Protein AF-C9YGH5-F1 (afdb_monomer_lite)

Radius of gyration: 35.63 Å; chains: 1; bounding box: 79×38×86 Å

Secondary structure (DSSP, 8-state):
-HHHHHHHHHHHHHHHHHHHHHHHHHHHHHHHHHHHHHHHHHHHHHHHHHHHTHHHHHHHHT---SS-HHHHHHHHHHHHHHHHHHIIIIIPPBS-TTSPPEE-TTS-EEE--B----

Structure (mmCIF, N/CA/C/O backbone):
data_AF-C9YGH5-F1
#
_entry.id   AF-C9YGH5-F1
#
loop_
_atom_site.group_PDB
_atom_site.id
_atom_site.type_symbol
_atom_site.label_atom_id
_atom_site.label_alt_id
_atom_site.label_comp_id
_atom_site.label_asym_id
_atom_site.label_entity_id
_atom_site.label_seq_id
_atom_site.pdbx_PDB_ins_code
_atom_site.Cartn_x
_atom_site.Cartn_y
_atom_site.Cartn_z
_atom_site.occupancy
_atom_site.B_iso_or_equiv
_atom_site.auth_seq_id
_atom_site.auth_comp_id
_atom_site.auth_asym_id
_atom_site.auth_atom_id
_atom_site.pdbx_PDB_model_num
ATOM 1 N N . MET A 1 1 ? -47.590 -7.748 48.750 1.00 55.84 1 MET A N 1
ATOM 2 C CA . MET A 1 1 ? -46.115 -7.900 48.798 1.00 55.84 1 MET A CA 1
ATOM 3 C C . MET A 1 1 ? -45.423 -7.858 47.423 1.00 55.84 1 MET A C 1
ATOM 5 O O . MET A 1 1 ? -44.207 -7.737 47.396 1.00 55.84 1 MET A O 1
ATOM 9 N N . LEU A 1 2 ? -46.147 -7.868 46.289 1.00 64.06 2 LEU A N 1
ATOM 10 C CA . LEU A 1 2 ? -45.562 -7.833 44.931 1.00 64.06 2 LEU A CA 1
ATOM 11 C C . LEU A 1 2 ? -44.749 -6.566 44.586 1.00 64.06 2 LEU A C 1
ATOM 13 O O . LEU A 1 2 ? -43.827 -6.630 43.780 1.00 64.06 2 LEU A O 1
ATOM 17 N N . SER A 1 3 ? -45.086 -5.413 45.168 1.00 70.00 3 SER A N 1
ATOM 18 C CA . SER A 1 3 ? -44.420 -4.136 44.869 1.00 70.00 3 SER A CA 1
ATOM 19 C C . SER A 1 3 ? -42.982 -4.080 45.384 1.00 70.00 3 SER A C 1
ATOM 21 O O . SER A 1 3 ? -42.111 -3.553 44.702 1.00 70.00 3 SER A O 1
ATOM 23 N N . LYS A 1 4 ? -42.720 -4.674 46.555 1.00 74.56 4 LYS A N 1
ATOM 24 C CA . LYS A 1 4 ? -41.384 -4.735 47.165 1.00 74.56 4 LYS A CA 1
ATOM 25 C C . LYS A 1 4 ? -40.425 -5.600 46.342 1.00 74.56 4 LYS A C 1
ATOM 27 O O . LYS A 1 4 ? -39.310 -5.171 46.086 1.00 74.56 4 LYS A O 1
ATOM 32 N N . ALA A 1 5 ? -40.896 -6.753 45.860 1.00 80.25 5 ALA A N 1
ATOM 33 C CA . ALA A 1 5 ? -40.103 -7.665 45.033 1.00 80.25 5 ALA A CA 1
ATOM 34 C C . ALA A 1 5 ? -39.696 -7.043 43.684 1.00 80.25 5 ALA A C 1
ATOM 36 O O . ALA A 1 5 ? -38.556 -7.192 43.259 1.00 80.25 5 ALA A O 1
ATOM 37 N N . ARG A 1 6 ? -40.597 -6.288 43.036 1.00 80.56 6 ARG A N 1
ATOM 38 C CA . ARG A 1 6 ? -40.275 -5.560 41.794 1.00 80.56 6 ARG A CA 1
ATOM 39 C C . ARG A 1 6 ? -39.260 -4.439 42.011 1.00 80.56 6 ARG A C 1
ATOM 41 O O . ARG A 1 6 ? -38.399 -4.239 41.166 1.00 80.56 6 ARG A O 1
ATOM 48 N N . LEU A 1 7 ? -39.353 -3.731 43.135 1.00 83.62 7 LEU A N 1
ATOM 49 C CA . LEU A 1 7 ? -38.394 -2.687 43.509 1.00 83.62 7 LEU A CA 1
ATOM 50 C C . LEU A 1 7 ? -37.000 -3.271 43.765 1.00 83.62 7 LEU A C 1
ATOM 52 O O . LEU A 1 7 ? -36.005 -2.720 43.311 1.00 83.62 7 LEU A O 1
ATOM 56 N N . GLU A 1 8 ? -36.935 -4.411 44.451 1.00 84.44 8 GLU A N 1
ATOM 57 C CA . GLU A 1 8 ? -35.683 -5.128 44.695 1.00 84.44 8 GLU A CA 1
ATOM 58 C C . GLU A 1 8 ? -35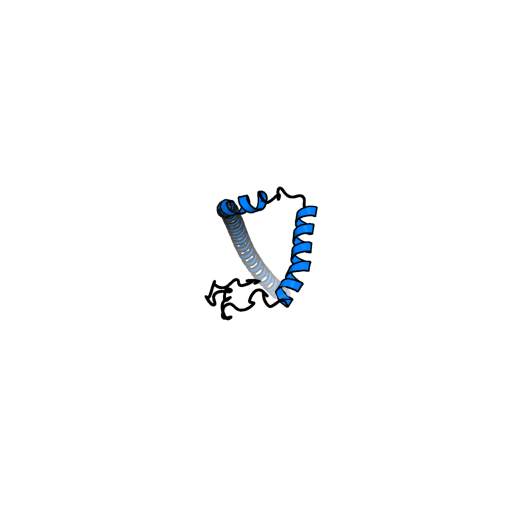.054 -5.654 43.400 1.00 84.44 8 GLU A C 1
ATOM 60 O O . GLU A 1 8 ? -33.844 -5.551 43.214 1.00 84.44 8 GLU A O 1
ATOM 65 N N . GLN A 1 9 ? -35.874 -6.176 42.485 1.00 85.00 9 GLN A N 1
ATOM 66 C CA . GLN A 1 9 ? -35.417 -6.632 41.177 1.00 85.00 9 GLN A CA 1
ATOM 67 C C . GLN A 1 9 ? -34.891 -5.471 40.321 1.00 85.00 9 GLN A C 1
ATOM 69 O O . GLN A 1 9 ? -33.787 -5.568 39.793 1.00 85.00 9 GLN A O 1
ATOM 74 N N . ALA A 1 10 ? -35.623 -4.355 40.254 1.00 84.38 10 ALA A N 1
ATOM 75 C CA . ALA A 1 10 ? -35.188 -3.159 39.535 1.00 84.38 10 ALA A CA 1
ATOM 76 C C . ALA A 1 10 ? -33.870 -2.599 40.094 1.00 84.38 10 ALA A C 1
ATOM 78 O O . ALA A 1 10 ? -33.021 -2.141 39.335 1.00 84.38 10 ALA A O 1
ATOM 79 N N . LYS A 1 11 ? -33.667 -2.682 41.415 1.00 86.62 11 LYS A N 1
ATOM 80 C CA . LYS A 1 11 ? -32.423 -2.249 42.055 1.00 86.62 11 LYS A CA 1
ATOM 81 C C . LYS A 1 11 ? -31.230 -3.122 41.649 1.00 86.62 11 LYS A C 1
ATOM 83 O O . LYS A 1 11 ? -30.193 -2.588 41.282 1.00 86.62 11 LYS A O 1
ATOM 88 N N . ARG A 1 12 ? -31.398 -4.449 41.621 1.00 87.44 12 ARG A N 1
ATOM 89 C CA . ARG A 1 12 ? -30.352 -5.377 41.148 1.00 87.44 12 ARG A CA 1
ATOM 90 C C . ARG A 1 12 ? -30.060 -5.215 39.657 1.00 87.44 12 ARG A C 1
ATOM 92 O O . ARG A 1 12 ? -28.922 -5.372 39.229 1.00 87.44 12 ARG A O 1
ATOM 99 N N . GLU A 1 13 ? -31.083 -4.940 38.852 1.00 87.25 13 GLU A N 1
ATOM 100 C CA . GLU A 1 13 ? -30.913 -4.661 37.423 1.00 87.25 13 GLU A CA 1
ATOM 101 C C . GLU A 1 13 ? -30.147 -3.352 37.195 1.00 87.25 13 GLU A C 1
ATOM 103 O O . GLU A 1 13 ? -29.258 -3.325 36.346 1.00 87.25 13 GLU A O 1
ATOM 108 N N . ALA A 1 14 ? -30.425 -2.311 37.987 1.00 89.06 14 ALA A N 1
ATOM 109 C CA . ALA A 1 14 ? -29.684 -1.051 37.954 1.00 89.06 14 ALA A CA 1
ATOM 110 C C . ALA A 1 14 ? -28.218 -1.231 38.382 1.00 89.06 14 ALA A C 1
ATOM 112 O O . ALA A 1 14 ? -27.327 -0.820 37.648 1.00 89.06 14 ALA A O 1
ATOM 113 N N . GLU A 1 15 ? -27.961 -1.929 39.492 1.00 89.69 15 GLU A N 1
ATOM 114 C CA . GLU A 1 15 ? -26.600 -2.227 39.969 1.00 89.69 15 GLU A CA 1
ATOM 115 C C . GLU A 1 15 ? -25.798 -3.020 38.916 1.00 89.69 15 GLU A C 1
ATOM 117 O O . GLU A 1 15 ? -24.663 -2.678 38.588 1.00 89.69 15 GLU A O 1
ATOM 122 N N . ASN A 1 16 ? -26.413 -4.030 38.287 1.00 90.56 16 ASN A N 1
ATOM 123 C CA . ASN A 1 16 ? -25.780 -4.784 37.200 1.00 90.56 16 ASN A CA 1
ATOM 124 C C . ASN A 1 16 ? -25.530 -3.937 35.943 1.00 90.56 16 ASN A C 1
ATOM 126 O O . ASN A 1 16 ? -24.572 -4.192 35.208 1.00 90.56 16 ASN A O 1
ATOM 130 N N . ALA A 1 17 ? -26.411 -2.980 35.644 1.00 88.69 17 ALA A N 1
ATOM 131 C CA . ALA A 1 17 ? -26.235 -2.070 34.520 1.00 88.69 17 ALA A CA 1
ATOM 132 C C . ALA A 1 17 ? -25.081 -1.095 34.782 1.00 88.69 17 ALA A C 1
ATOM 134 O O . ALA A 1 17 ? -24.253 -0.911 33.894 1.00 88.69 17 ALA A O 1
ATOM 135 N N . GLU A 1 18 ? -24.974 -0.552 35.996 1.00 89.12 18 GLU A N 1
ATOM 136 C CA . GLU A 1 18 ? -23.860 0.305 36.415 1.00 89.12 18 GLU A CA 1
ATOM 137 C C . GLU A 1 18 ? -22.523 -0.431 36.292 1.00 89.12 18 GLU A C 1
ATOM 139 O O . GLU A 1 18 ? -21.625 0.053 35.608 1.00 89.12 18 GLU A O 1
ATOM 144 N N . THR A 1 19 ? -22.425 -1.663 36.804 1.00 91.94 19 THR A N 1
ATOM 145 C CA . THR A 1 19 ? -21.189 -2.460 36.678 1.00 91.94 19 THR A CA 1
ATOM 146 C C . THR A 1 19 ? -20.811 -2.721 35.213 1.00 91.94 19 THR A C 1
ATOM 148 O O . THR A 1 19 ? -19.636 -2.712 34.847 1.00 91.94 19 THR A O 1
ATOM 151 N N . LYS A 1 20 ? -21.799 -2.946 34.333 1.00 91.44 20 LYS A N 1
ATOM 152 C CA . LYS A 1 20 ? -21.547 -3.123 32.892 1.00 91.44 20 LYS A CA 1
ATOM 153 C C . LYS A 1 20 ? -21.080 -1.836 32.222 1.00 91.44 20 LYS A C 1
ATOM 155 O O . LYS A 1 20 ? -20.220 -1.903 31.348 1.00 91.44 20 LYS A O 1
ATOM 160 N N . VAL A 1 21 ? -21.646 -0.692 32.599 1.00 92.06 21 VAL A N 1
ATOM 161 C CA . VAL A 1 21 ? -21.230 0.614 32.078 1.00 92.06 21 VAL A CA 1
ATOM 162 C C . VAL A 1 21 ? -19.794 0.911 32.499 1.00 92.06 21 VAL A C 1
ATOM 164 O O . VAL A 1 21 ? -18.993 1.269 31.641 1.00 92.06 21 VAL A O 1
ATOM 167 N N . GLU A 1 22 ? -19.441 0.674 33.761 1.00 91.62 22 GLU A N 1
ATOM 168 C CA . GLU A 1 22 ? -18.069 0.842 34.257 1.00 91.62 22 GLU A CA 1
ATOM 169 C C . GLU A 1 22 ? -17.076 -0.061 33.511 1.00 91.62 22 GLU A C 1
ATOM 171 O O . GLU A 1 22 ? -16.026 0.399 33.062 1.00 91.62 22 GLU A O 1
ATOM 176 N N . ALA A 1 23 ? -17.426 -1.333 33.290 1.00 92.31 23 ALA A N 1
ATOM 177 C CA . ALA A 1 23 ? -16.581 -2.257 32.534 1.00 92.31 23 ALA A CA 1
ATOM 178 C C . ALA A 1 23 ? -16.386 -1.820 31.069 1.00 92.31 23 ALA A C 1
ATOM 180 O O . ALA A 1 23 ? -15.285 -1.923 30.527 1.00 92.31 23 ALA A O 1
ATOM 181 N N . LEU A 1 24 ? -17.442 -1.316 30.422 1.00 91.44 24 LEU A N 1
ATOM 182 C CA . LEU A 1 24 ? -17.368 -0.798 29.052 1.00 91.44 24 LEU A CA 1
ATOM 183 C C . LEU A 1 24 ? -16.552 0.497 28.971 1.00 91.44 24 LEU A C 1
ATOM 185 O O . LEU A 1 24 ? -15.798 0.676 28.014 1.00 91.44 24 LEU A O 1
ATOM 189 N N . GLN A 1 25 ? -16.664 1.380 29.965 1.00 92.19 25 GLN A N 1
ATOM 190 C CA . GLN A 1 25 ? -15.843 2.588 30.054 1.00 92.19 25 GLN A CA 1
ATOM 191 C C . GLN A 1 25 ? -14.361 2.230 30.174 1.00 92.19 25 GLN A C 1
ATOM 193 O O . GLN A 1 25 ? -13.564 2.704 29.370 1.00 92.19 25 GLN A O 1
ATOM 198 N N . GLN A 1 26 ? -14.007 1.300 31.066 1.00 93.31 26 GLN A N 1
ATOM 199 C CA . GLN A 1 26 ? -12.626 0.827 31.207 1.00 93.31 26 GLN A CA 1
ATOM 200 C C . GLN A 1 26 ? -12.082 0.203 29.914 1.00 93.31 26 GLN A C 1
ATOM 202 O O . GLN A 1 26 ? -10.949 0.480 29.523 1.00 93.31 26 GLN A O 1
ATOM 207 N N . GLN A 1 27 ? -12.883 -0.610 29.215 1.00 90.94 27 GLN A N 1
ATOM 208 C CA . GLN A 1 27 ? -12.483 -1.161 27.913 1.00 90.94 27 GLN A CA 1
ATOM 209 C C . GLN A 1 27 ? -12.274 -0.069 26.861 1.00 90.94 27 GLN A C 1
ATOM 211 O O . GLN A 1 27 ? -11.351 -0.162 26.052 1.00 90.94 27 GLN A O 1
ATOM 216 N N . THR A 1 28 ? -13.115 0.965 26.871 1.00 91.38 28 THR A N 1
ATOM 217 C CA . THR A 1 28 ? -13.013 2.081 25.926 1.00 91.38 28 THR A CA 1
ATOM 218 C C . THR A 1 28 ? -11.750 2.896 26.192 1.00 91.38 28 THR A C 1
ATOM 220 O O . THR A 1 28 ? -10.999 3.160 25.259 1.00 91.38 28 THR A O 1
ATOM 223 N N . GLU A 1 29 ? -11.451 3.209 27.454 1.00 93.25 29 GLU A N 1
ATOM 224 C CA . GLU A 1 29 ? -10.227 3.919 27.842 1.00 93.25 29 GLU A CA 1
ATOM 225 C C . GLU A 1 29 ? -8.962 3.143 27.448 1.00 93.25 29 GLU A C 1
ATOM 227 O O . GLU A 1 29 ? -8.019 3.718 26.902 1.00 93.25 29 GLU A O 1
ATOM 232 N N . GLN A 1 30 ? -8.945 1.823 27.658 1.00 91.81 30 GLN A N 1
ATOM 233 C CA . GLN A 1 30 ? -7.831 0.970 27.231 1.00 91.81 30 GLN A CA 1
ATOM 234 C C . GLN A 1 30 ? -7.675 0.958 25.706 1.00 91.81 30 GLN A C 1
ATOM 236 O O . GLN A 1 30 ? -6.562 1.092 25.193 1.00 91.81 30 GLN A O 1
ATOM 241 N N . ALA A 1 31 ? -8.781 0.847 24.968 1.00 90.06 31 ALA A N 1
ATOM 242 C CA . ALA A 1 31 ? -8.760 0.882 23.511 1.00 90.06 31 ALA A CA 1
ATOM 243 C C . ALA A 1 31 ? -8.279 2.242 22.974 1.00 90.06 31 ALA A C 1
ATOM 245 O O . ALA A 1 31 ? -7.513 2.283 22.010 1.00 90.06 31 ALA A O 1
ATOM 246 N N . GLU A 1 32 ? -8.675 3.353 23.599 1.00 90.88 32 GLU A N 1
ATOM 247 C CA . GLU A 1 32 ? -8.195 4.691 23.241 1.00 90.88 32 GLU A CA 1
ATOM 248 C C . GLU A 1 32 ? -6.689 4.839 23.476 1.00 90.88 32 GLU A C 1
ATOM 250 O O . GLU A 1 32 ? -5.978 5.333 22.595 1.00 90.88 32 GLU A O 1
ATOM 255 N N . GLN A 1 33 ? -6.180 4.345 24.608 1.00 91.75 33 GLN A N 1
ATOM 256 C CA . GLN A 1 33 ? -4.742 4.327 24.893 1.00 91.75 33 GLN A CA 1
ATOM 257 C C . GLN A 1 33 ? -3.971 3.493 23.860 1.00 91.75 33 GLN A C 1
ATOM 259 O O . GLN A 1 33 ? -2.948 3.943 23.337 1.00 91.75 33 GLN A O 1
ATOM 264 N N . GLU A 1 34 ? -4.478 2.312 23.493 1.00 90.69 34 GLU A N 1
ATOM 265 C CA . GLU A 1 34 ? -3.870 1.489 22.445 1.00 90.69 34 GLU A CA 1
ATOM 266 C C . GLU A 1 34 ? -3.872 2.176 21.077 1.00 90.69 34 GLU A C 1
ATOM 268 O O . GLU A 1 34 ? -2.886 2.095 20.338 1.00 90.69 34 GLU A O 1
ATOM 273 N N . VAL A 1 35 ? -4.974 2.832 20.703 1.00 92.12 35 VAL A N 1
ATOM 274 C CA . VAL A 1 35 ? -5.073 3.564 19.434 1.00 92.12 35 VAL A CA 1
ATOM 275 C C . VAL A 1 35 ? -4.068 4.708 19.408 1.00 92.12 35 VAL A C 1
ATOM 277 O O . VAL A 1 35 ? -3.411 4.910 18.383 1.00 92.12 35 VAL A O 1
ATOM 280 N N . GLN A 1 36 ? -3.905 5.423 20.519 1.00 88.94 36 GLN A N 1
ATOM 281 C CA . GLN A 1 36 ? -2.935 6.503 20.622 1.00 88.94 36 GLN A CA 1
ATOM 282 C C . GLN A 1 36 ? -1.497 5.982 20.477 1.00 88.94 36 GLN A C 1
ATOM 284 O O . GLN A 1 36 ? -0.750 6.492 19.640 1.00 88.94 36 GLN A O 1
ATOM 289 N N . ALA A 1 37 ? -1.146 4.894 21.168 1.00 91.62 37 ALA A N 1
ATOM 290 C CA . ALA A 1 37 ? 0.163 4.252 21.034 1.00 91.62 37 ALA A CA 1
ATOM 291 C C . ALA A 1 37 ? 0.423 3.744 19.602 1.00 91.62 37 ALA A C 1
ATOM 293 O O . ALA A 1 37 ? 1.507 3.927 19.044 1.00 91.62 37 ALA A O 1
ATOM 294 N N . LYS A 1 38 ? -0.583 3.142 18.951 1.00 87.94 38 LYS A N 1
ATOM 295 C CA . LYS A 1 38 ? -0.483 2.697 17.548 1.00 87.94 38 LYS A CA 1
ATOM 296 C C . LYS A 1 38 ? -0.281 3.875 16.595 1.00 87.94 38 LYS A C 1
ATOM 298 O O . LYS A 1 38 ? 0.520 3.767 15.669 1.00 87.94 38 LYS A O 1
ATOM 303 N N . ARG A 1 39 ? -0.964 5.003 16.814 1.00 87.69 39 ARG A N 1
ATOM 304 C CA . ARG A 1 39 ? -0.789 6.223 16.007 1.00 87.69 39 ARG A CA 1
ATOM 305 C C . ARG A 1 39 ? 0.618 6.798 16.135 1.00 87.69 39 ARG A C 1
ATOM 307 O O . ARG A 1 39 ? 1.195 7.189 15.122 1.00 87.69 39 ARG A O 1
ATOM 314 N N . GLU A 1 40 ? 1.171 6.825 17.342 1.00 87.88 40 GLU A N 1
ATOM 315 C CA . GLU A 1 40 ? 2.543 7.280 17.584 1.00 87.88 40 GLU A CA 1
ATOM 316 C C . GLU A 1 40 ? 3.566 6.367 16.900 1.00 87.88 40 GLU A C 1
ATOM 318 O O . GLU A 1 40 ? 4.403 6.863 16.147 1.00 87.88 40 GLU A O 1
ATOM 323 N N . ASN A 1 41 ? 3.411 5.045 17.027 1.00 85.62 41 ASN A N 1
ATOM 324 C CA . ASN A 1 41 ? 4.251 4.068 16.329 1.00 85.62 41 ASN A CA 1
ATOM 325 C C . ASN A 1 41 ? 4.184 4.218 14.801 1.00 85.62 41 ASN A C 1
ATOM 327 O O . ASN A 1 41 ? 5.213 4.215 14.131 1.00 85.62 41 ASN A O 1
ATOM 331 N N . VAL A 1 42 ? 2.988 4.386 14.225 1.00 85.81 42 VAL A N 1
ATOM 332 C CA . VAL A 1 42 ? 2.834 4.609 12.775 1.00 85.81 42 VAL A CA 1
ATOM 333 C C . VAL A 1 42 ? 3.520 5.903 12.347 1.00 85.81 42 VAL A C 1
ATOM 335 O O . VAL A 1 42 ? 4.156 5.938 11.292 1.00 85.81 42 VAL A O 1
ATOM 338 N N . ARG A 1 43 ? 3.427 6.964 13.155 1.00 83.00 43 ARG A N 1
ATOM 339 C CA . ARG A 1 43 ? 4.097 8.236 12.877 1.00 83.00 43 ARG A CA 1
ATOM 340 C C . ARG A 1 43 ? 5.617 8.086 12.919 1.00 83.00 43 ARG A C 1
ATOM 342 O O . ARG A 1 43 ? 6.271 8.573 12.004 1.00 83.00 43 ARG A O 1
ATOM 349 N N . GLU A 1 44 ? 6.160 7.395 13.920 1.00 83.38 44 GLU A N 1
ATOM 350 C CA . GLU A 1 44 ? 7.598 7.125 14.049 1.00 83.38 44 GLU A CA 1
ATOM 351 C C . GLU A 1 44 ? 8.129 6.239 12.913 1.00 83.38 44 GLU A C 1
ATOM 353 O O . GLU A 1 44 ? 9.180 6.519 12.337 1.00 83.38 44 GLU A O 1
ATOM 358 N N . LEU A 1 45 ? 7.388 5.195 12.537 1.00 78.44 45 LEU A N 1
ATOM 359 C CA . LEU A 1 45 ? 7.745 4.346 11.401 1.00 78.44 45 LEU A CA 1
ATOM 360 C C . LEU A 1 45 ? 7.711 5.138 10.094 1.00 78.44 45 LEU A C 1
ATOM 362 O O . LEU A 1 45 ? 8.650 5.058 9.313 1.00 78.44 45 LEU A O 1
ATOM 366 N N . SER A 1 46 ? 6.686 5.967 9.885 1.00 72.69 46 SER A N 1
ATOM 367 C CA . SER A 1 46 ? 6.572 6.794 8.679 1.00 72.69 46 SER A CA 1
ATOM 368 C C . SER A 1 46 ? 7.710 7.813 8.566 1.00 72.69 46 SER A C 1
ATOM 370 O O . SER A 1 46 ? 8.217 8.042 7.468 1.00 72.69 46 SER A O 1
ATOM 372 N N . THR A 1 47 ? 8.146 8.419 9.678 1.00 72.06 47 THR A N 1
ATOM 373 C CA . THR A 1 47 ? 9.297 9.335 9.668 1.00 72.06 47 THR A CA 1
ATOM 374 C C . THR A 1 47 ? 10.617 8.598 9.464 1.00 72.06 47 THR A C 1
ATOM 376 O O . THR A 1 47 ? 11.459 9.102 8.725 1.00 72.06 47 THR A O 1
ATOM 379 N N . ARG A 1 48 ? 10.803 7.405 10.049 1.00 67.44 48 ARG A N 1
ATOM 380 C CA . ARG A 1 48 ? 11.983 6.564 9.784 1.00 67.44 48 ARG A CA 1
ATOM 381 C C . ARG A 1 48 ? 12.053 6.123 8.326 1.00 67.44 48 ARG A C 1
ATOM 383 O O . ARG A 1 48 ? 13.081 6.340 7.695 1.00 67.44 48 ARG A O 1
ATOM 390 N N . THR A 1 49 ? 10.958 5.615 7.759 1.00 59.03 49 THR A N 1
ATOM 391 C CA . THR A 1 49 ? 10.893 5.243 6.338 1.00 59.03 49 THR A CA 1
ATOM 392 C C . THR A 1 49 ? 11.188 6.444 5.441 1.00 59.03 49 THR A C 1
ATOM 394 O O . THR A 1 49 ? 11.989 6.330 4.521 1.00 59.03 49 THR A O 1
ATOM 397 N N . ALA A 1 50 ? 10.639 7.628 5.737 1.00 58.75 50 ALA A N 1
ATOM 398 C CA . ALA A 1 50 ? 10.925 8.835 4.957 1.00 58.75 50 ALA A CA 1
ATOM 399 C C . ALA A 1 50 ? 12.404 9.271 5.000 1.00 58.75 50 ALA A C 1
ATOM 401 O O . ALA A 1 50 ? 12.865 9.911 4.057 1.00 58.75 50 ALA A O 1
ATOM 402 N N . LEU A 1 51 ? 13.142 8.947 6.068 1.00 58.53 51 LEU A N 1
ATOM 403 C CA . LEU A 1 51 ? 14.570 9.254 6.206 1.00 58.53 51 LEU A CA 1
ATOM 404 C C . LEU A 1 51 ? 15.461 8.184 5.549 1.00 58.53 51 LEU A C 1
ATOM 406 O O . LEU A 1 51 ? 16.441 8.537 4.891 1.00 58.53 51 LEU A O 1
ATOM 410 N N . GLU A 1 52 ? 15.108 6.903 5.667 1.00 56.41 52 GLU A N 1
ATOM 411 C CA . GLU A 1 52 ? 15.866 5.778 5.094 1.00 56.41 52 GLU A CA 1
ATOM 412 C C . GLU A 1 52 ? 15.726 5.676 3.561 1.00 56.41 52 GLU A C 1
ATOM 414 O O . GLU A 1 52 ? 16.682 5.305 2.877 1.00 56.41 52 GLU A O 1
ATOM 419 N N . ASP A 1 53 ? 14.594 6.106 2.991 1.00 52.69 53 ASP A N 1
ATOM 420 C CA . ASP A 1 53 ? 14.334 6.049 1.539 1.00 52.69 53 ASP A CA 1
ATOM 421 C C . ASP A 1 53 ? 14.917 7.243 0.744 1.00 52.69 53 ASP A C 1
ATOM 423 O O . ASP A 1 53 ? 14.794 7.344 -0.483 1.00 52.69 53 ASP A O 1
ATOM 427 N N . THR A 1 54 ? 15.605 8.173 1.419 1.00 56.28 54 THR A N 1
ATOM 428 C CA . THR A 1 54 ? 16.229 9.346 0.771 1.00 56.28 54 THR A CA 1
ATOM 429 C C . THR A 1 54 ? 17.349 8.976 -0.206 1.00 56.28 54 THR A C 1
ATOM 431 O O . THR A 1 54 ? 17.618 9.727 -1.147 1.00 56.28 54 THR A O 1
ATOM 434 N N . THR A 1 55 ? 17.951 7.796 -0.045 1.00 55.97 55 THR A N 1
ATOM 435 C CA . THR A 1 55 ? 19.055 7.315 -0.890 1.00 55.97 55 THR A CA 1
ATOM 436 C C . THR A 1 55 ? 18.591 6.952 -2.311 1.00 55.97 55 THR A C 1
ATOM 438 O O . THR A 1 55 ? 19.343 7.142 -3.267 1.00 55.97 55 THR A O 1
ATOM 441 N N . TYR A 1 56 ? 17.338 6.506 -2.483 1.00 49.31 56 TYR A N 1
ATOM 442 C CA . TYR A 1 56 ? 16.783 6.080 -3.780 1.00 49.31 56 TYR A CA 1
ATOM 443 C C . TYR A 1 56 ? 15.747 7.062 -4.359 1.00 49.31 56 TYR A C 1
ATOM 445 O O . TYR A 1 56 ? 15.583 7.146 -5.579 1.00 49.31 56 TYR A O 1
ATOM 453 N N . MET A 1 57 ? 15.114 7.899 -3.527 1.00 51.00 57 MET A N 1
ATOM 454 C CA . MET A 1 57 ? 14.196 8.960 -3.979 1.00 51.00 57 MET A CA 1
ATOM 455 C C . MET A 1 57 ? 14.882 10.036 -4.845 1.00 51.00 57 MET A C 1
ATOM 457 O O . MET A 1 57 ? 14.264 10.585 -5.764 1.00 51.00 57 MET A O 1
ATOM 461 N N . GLY A 1 58 ? 16.168 10.322 -4.605 1.00 53.00 58 GLY A N 1
ATOM 462 C CA . GLY A 1 58 ? 16.944 11.270 -5.416 1.00 53.00 58 GLY A CA 1
ATOM 463 C C . GLY A 1 58 ? 17.075 10.849 -6.887 1.00 53.00 58 GLY A C 1
ATOM 464 O O . GLY A 1 58 ? 17.068 11.701 -7.775 1.00 53.00 58 GLY A O 1
ATOM 465 N N . GLN A 1 59 ? 17.107 9.540 -7.158 1.00 51.09 59 GLN A N 1
ATOM 466 C CA . GLN A 1 59 ? 17.218 8.992 -8.515 1.00 51.09 59 GLN A CA 1
ATOM 467 C C . GLN A 1 59 ? 15.883 9.053 -9.274 1.00 51.09 59 GLN A C 1
ATOM 469 O O . GLN A 1 59 ? 15.872 9.312 -10.476 1.00 51.09 59 GLN A O 1
ATOM 474 N N . LEU A 1 60 ? 14.752 8.916 -8.573 1.00 50.75 60 LEU A N 1
ATOM 475 C CA . LEU A 1 60 ? 13.412 9.038 -9.164 1.00 50.75 60 LEU A CA 1
ATOM 476 C C . LEU A 1 60 ? 13.060 10.483 -9.539 1.00 50.75 60 LEU A C 1
ATOM 478 O O . LEU A 1 60 ? 12.444 10.719 -10.577 1.00 50.75 60 LEU A O 1
ATOM 482 N N . ARG A 1 61 ? 13.480 11.474 -8.740 1.00 48.31 61 ARG A N 1
ATOM 483 C CA . ARG A 1 61 ? 13.197 12.893 -9.030 1.00 48.31 61 ARG A CA 1
ATOM 484 C C . ARG A 1 61 ? 14.122 13.486 -10.102 1.00 48.31 61 ARG A C 1
ATOM 486 O O . ARG A 1 61 ? 13.738 14.449 -10.764 1.00 48.31 61 ARG A O 1
ATOM 493 N N . ALA A 1 62 ? 15.305 12.901 -10.300 1.00 49.34 62 ALA A N 1
ATOM 494 C CA . ALA A 1 62 ? 16.269 13.312 -11.321 1.00 49.34 62 ALA A CA 1
ATOM 495 C C . ALA A 1 62 ? 15.970 12.756 -12.728 1.00 49.34 62 ALA A C 1
ATOM 497 O O . ALA A 1 62 ? 16.612 13.163 -13.692 1.00 49.34 62 ALA A O 1
ATOM 498 N N . ALA A 1 63 ? 14.966 11.889 -12.891 1.00 50.56 63 ALA A N 1
ATOM 499 C CA . ALA A 1 63 ? 14.563 11.362 -14.194 1.00 50.56 63 ALA A CA 1
ATOM 500 C C . ALA A 1 63 ? 13.626 12.313 -14.970 1.00 50.56 63 ALA A C 1
ATOM 502 O O . ALA A 1 63 ? 12.682 11.875 -15.625 1.00 50.56 63 ALA A O 1
ATOM 503 N N . ARG A 1 64 ? 13.879 13.630 -14.967 1.00 54.31 64 ARG A N 1
ATOM 504 C CA . ARG A 1 64 ? 13.473 14.436 -16.129 1.00 54.31 64 ARG A CA 1
ATOM 505 C C . ARG A 1 64 ? 14.495 14.133 -17.210 1.00 54.31 64 ARG A C 1
ATOM 507 O O . ARG A 1 64 ? 15.533 14.782 -17.279 1.00 54.31 64 ARG A O 1
ATOM 514 N N . SER A 1 65 ? 14.219 13.083 -17.981 1.00 52.19 65 SER A N 1
ATOM 515 C CA . SER A 1 65 ? 14.957 12.759 -19.199 1.00 52.19 65 SER A CA 1
ATOM 516 C C . SER A 1 65 ? 15.277 14.060 -19.942 1.00 52.19 65 SER A C 1
ATOM 518 O O . SER A 1 65 ? 14.373 14.847 -20.224 1.00 52.19 65 SER A O 1
ATOM 520 N N . ALA A 1 66 ? 16.556 14.309 -20.239 1.00 59.09 66 ALA A N 1
ATOM 521 C CA . ALA A 1 66 ? 16.976 15.450 -21.063 1.00 59.09 66 ALA A CA 1
ATOM 522 C C . ALA A 1 66 ? 16.366 15.391 -22.477 1.00 59.09 66 ALA A C 1
ATOM 524 O O . ALA A 1 66 ? 16.429 16.347 -23.247 1.00 59.09 66 ALA A O 1
ATOM 525 N N . VAL A 1 67 ? 15.780 14.243 -22.817 1.00 59.81 67 VAL A N 1
ATOM 526 C CA . VAL A 1 67 ? 15.126 13.964 -24.075 1.00 59.81 67 VAL A CA 1
ATOM 527 C C . VAL A 1 67 ? 13.631 14.245 -23.928 1.00 59.81 67 VAL A C 1
ATOM 529 O O . VAL A 1 67 ? 12.968 13.687 -23.054 1.00 59.81 67 VAL A O 1
ATOM 532 N N . ALA A 1 68 ? 13.092 15.100 -24.800 1.00 67.88 68 ALA A N 1
ATOM 533 C CA . ALA A 1 68 ? 11.664 15.391 -24.836 1.00 67.88 68 ALA A CA 1
ATOM 534 C C . ALA A 1 68 ? 10.833 14.088 -24.923 1.00 67.88 68 ALA A C 1
ATOM 536 O O . ALA A 1 68 ? 11.235 13.173 -25.652 1.00 67.88 68 ALA A O 1
ATOM 537 N N . PRO A 1 69 ? 9.663 14.000 -24.255 1.00 67.69 69 PRO A N 1
ATOM 538 C CA . PRO A 1 69 ? 8.835 12.787 -24.227 1.00 67.69 69 PRO A CA 1
ATOM 539 C C . PRO A 1 69 ? 8.554 12.191 -25.613 1.00 67.69 69 PRO A C 1
ATOM 541 O O . PRO A 1 69 ? 8.614 10.980 -25.794 1.00 67.69 69 PRO A O 1
ATOM 544 N N . ALA A 1 70 ? 8.363 13.045 -26.624 1.00 68.12 70 ALA A N 1
ATOM 545 C CA . ALA A 1 70 ? 8.137 12.628 -28.008 1.00 68.12 70 ALA A CA 1
ATOM 546 C C . ALA A 1 70 ? 9.297 11.805 -28.600 1.00 68.12 70 ALA A C 1
ATOM 548 O O . ALA A 1 70 ? 9.076 10.853 -29.347 1.00 68.12 70 ALA A O 1
ATOM 549 N N . THR A 1 71 ? 10.539 12.143 -28.263 1.00 71.12 71 THR A N 1
ATOM 550 C CA . THR A 1 71 ? 11.717 11.414 -28.741 1.00 71.12 71 THR A CA 1
ATOM 551 C C . THR A 1 71 ? 11.869 10.085 -28.007 1.00 71.12 71 THR A C 1
ATOM 553 O O . THR A 1 71 ? 12.263 9.092 -28.613 1.00 71.12 71 THR A O 1
ATOM 556 N N . GLN A 1 72 ? 11.527 10.038 -26.717 1.00 66.81 72 GLN A N 1
ATOM 557 C CA . GLN A 1 72 ? 11.518 8.786 -25.965 1.00 66.81 72 GLN A CA 1
ATOM 558 C C . GLN A 1 72 ? 10.457 7.825 -26.518 1.00 66.81 72 GLN A C 1
ATOM 560 O O . GLN A 1 72 ? 10.769 6.667 -26.794 1.00 66.81 72 GLN A O 1
ATOM 565 N N . ASP A 1 73 ? 9.256 8.328 -26.806 1.00 73.12 73 ASP A N 1
ATOM 566 C CA . ASP A 1 73 ? 8.193 7.564 -27.464 1.00 73.12 73 ASP A C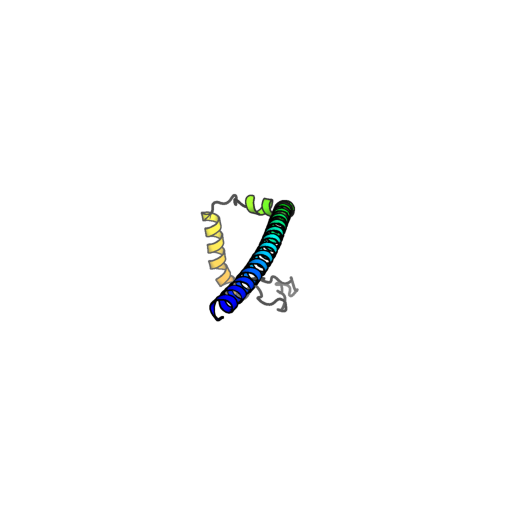A 1
ATOM 567 C C . ASP A 1 73 ? 8.601 7.079 -28.858 1.00 73.12 73 ASP A C 1
ATOM 569 O O . ASP A 1 73 ? 8.322 5.936 -29.230 1.00 73.12 73 ASP A O 1
ATOM 573 N N . PHE A 1 74 ? 9.288 7.920 -29.634 1.00 76.06 74 PHE A N 1
ATOM 574 C CA . PHE A 1 74 ? 9.816 7.535 -30.940 1.00 76.06 74 PHE A CA 1
ATOM 575 C C . PHE A 1 74 ? 10.814 6.373 -30.833 1.00 76.06 74 PHE A C 1
ATOM 577 O O . PHE A 1 74 ? 10.677 5.381 -31.551 1.00 76.06 74 PHE A O 1
ATOM 584 N N . LEU A 1 75 ? 11.778 6.452 -29.910 1.00 76.88 75 LEU A N 1
ATOM 585 C CA . LEU A 1 75 ? 12.771 5.394 -29.697 1.00 76.88 75 LEU A CA 1
ATOM 586 C C . LEU A 1 75 ? 12.122 4.084 -29.233 1.00 76.88 75 LEU A C 1
ATOM 588 O O . LEU A 1 75 ? 12.467 3.020 -29.747 1.00 76.88 75 LEU A O 1
ATOM 592 N N . VAL A 1 76 ? 11.142 4.155 -28.326 1.00 76.81 76 VAL A N 1
ATOM 593 C CA . VAL A 1 76 ? 10.381 2.981 -27.865 1.00 76.81 76 VAL A CA 1
ATOM 594 C C . VAL A 1 76 ? 9.615 2.339 -29.022 1.00 76.81 76 VAL A C 1
ATOM 596 O O . VAL A 1 76 ? 9.675 1.122 -29.197 1.00 76.81 76 VAL A O 1
ATOM 599 N N . ARG A 1 77 ? 8.940 3.134 -29.862 1.00 71.50 77 ARG A N 1
ATOM 600 C CA . ARG A 1 77 ? 8.204 2.631 -31.036 1.00 71.50 77 ARG A CA 1
ATOM 601 C C . ARG A 1 77 ? 9.133 2.015 -32.080 1.00 71.50 77 ARG A C 1
ATOM 603 O O . ARG A 1 77 ? 8.817 0.957 -32.621 1.00 71.50 77 ARG A O 1
ATOM 610 N N . MET A 1 78 ? 10.282 2.638 -32.341 1.00 75.69 78 MET A N 1
ATOM 611 C CA . MET A 1 78 ? 11.289 2.109 -33.263 1.00 75.69 78 MET A CA 1
ATOM 612 C C . MET A 1 78 ? 11.855 0.778 -32.758 1.00 75.69 78 MET A C 1
ATOM 614 O O . MET A 1 78 ? 11.953 -0.182 -33.526 1.00 75.69 78 MET A O 1
ATOM 618 N N . TYR A 1 79 ? 12.164 0.686 -31.462 1.00 72.06 79 TYR A N 1
ATOM 619 C CA . TYR A 1 79 ? 12.597 -0.563 -30.844 1.00 72.06 79 TYR A CA 1
ATOM 620 C C . TYR A 1 79 ? 11.507 -1.635 -30.915 1.00 72.06 79 TYR A C 1
ATOM 622 O O . TYR A 1 79 ? 11.789 -2.745 -31.340 1.00 72.06 79 TYR A O 1
ATOM 630 N N . ALA A 1 80 ? 10.252 -1.323 -30.585 1.00 68.62 80 ALA A N 1
ATOM 631 C CA . ALA A 1 80 ? 9.147 -2.283 -30.666 1.00 68.62 80 ALA A CA 1
ATOM 632 C C . ALA A 1 80 ? 8.917 -2.811 -32.098 1.00 68.62 80 ALA A C 1
ATOM 634 O O . ALA A 1 80 ? 8.686 -4.002 -32.299 1.00 68.62 80 ALA A O 1
ATOM 635 N N . ALA A 1 81 ? 9.027 -1.944 -33.108 1.00 67.62 81 ALA A N 1
ATOM 636 C CA . ALA A 1 81 ? 8.875 -2.333 -34.510 1.00 67.62 81 ALA A CA 1
ATOM 637 C C . ALA A 1 81 ? 10.035 -3.211 -35.019 1.00 67.62 81 ALA A C 1
ATOM 639 O O . ALA A 1 81 ? 9.842 -4.082 -35.871 1.00 67.62 81 ALA A O 1
ATOM 640 N N . THR A 1 82 ? 11.248 -2.986 -34.509 1.00 67.00 82 THR A N 1
ATOM 641 C CA . THR A 1 82 ? 12.458 -3.720 -34.914 1.00 67.00 82 THR A CA 1
ATOM 642 C C . THR A 1 82 ? 12.691 -4.983 -34.092 1.00 67.00 82 THR A C 1
ATOM 644 O O . THR A 1 82 ? 13.169 -5.976 -34.638 1.00 67.00 82 THR A O 1
ATOM 647 N N . SER A 1 83 ? 12.292 -5.003 -32.820 1.00 63.22 83 SER A N 1
ATOM 648 C CA . SER A 1 83 ? 12.441 -6.148 -31.920 1.00 63.22 83 SER A CA 1
ATOM 649 C C . SER A 1 83 ? 11.618 -7.344 -32.384 1.00 63.22 83 SER A C 1
ATOM 651 O O . SER A 1 83 ? 12.108 -8.467 -32.324 1.00 63.22 83 SER A O 1
ATOM 653 N N . ALA A 1 84 ? 10.429 -7.119 -32.954 1.00 62.09 84 ALA A N 1
ATOM 654 C CA . ALA A 1 84 ? 9.640 -8.177 -33.581 1.00 62.09 84 ALA A CA 1
ATOM 655 C C . ALA A 1 84 ? 10.395 -8.838 -34.751 1.00 62.09 84 ALA A C 1
ATOM 657 O O . ALA A 1 84 ? 10.414 -10.062 -34.868 1.00 62.09 84 ALA A O 1
ATOM 658 N N . LYS A 1 85 ? 11.085 -8.043 -35.583 1.00 59.84 85 LYS A N 1
ATOM 659 C CA . LYS A 1 85 ? 11.912 -8.557 -36.689 1.00 59.84 85 LYS A CA 1
ATOM 660 C C . LYS A 1 85 ? 13.196 -9.235 -36.199 1.00 59.84 85 LYS A C 1
ATOM 662 O O . LYS A 1 85 ? 13.584 -10.252 -36.760 1.00 59.84 85 LYS A O 1
ATOM 667 N N . PHE A 1 86 ? 13.821 -8.714 -35.145 1.00 57.44 86 PHE A N 1
ATOM 668 C CA . PHE A 1 86 ? 15.011 -9.300 -34.517 1.00 57.44 86 PHE A CA 1
ATOM 669 C C . PHE A 1 86 ? 14.705 -10.627 -33.800 1.00 57.44 86 PHE A C 1
ATOM 671 O O . PHE A 1 86 ? 15.473 -11.586 -33.872 1.00 57.44 86 PHE A O 1
ATOM 678 N N . ALA A 1 87 ? 13.544 -10.719 -33.150 1.00 56.97 87 ALA A N 1
ATOM 679 C CA . ALA A 1 87 ? 13.042 -11.963 -32.584 1.00 56.97 87 ALA A CA 1
ATOM 680 C C . ALA A 1 87 ? 12.728 -12.984 -33.691 1.00 56.97 87 ALA A C 1
ATOM 682 O O . ALA A 1 87 ? 13.123 -14.145 -33.579 1.00 56.97 87 ALA A O 1
ATOM 683 N N . ALA A 1 88 ? 12.095 -12.541 -34.785 1.00 59.50 88 ALA A N 1
ATOM 684 C CA . ALA A 1 88 ? 11.802 -13.378 -35.948 1.00 59.50 88 ALA A CA 1
ATOM 685 C C . ALA A 1 88 ? 13.065 -13.864 -36.687 1.00 59.50 88 ALA A C 1
ATOM 687 O O . ALA A 1 88 ? 13.042 -14.941 -37.274 1.00 59.50 88 ALA A O 1
ATOM 688 N N . SER A 1 89 ? 14.183 -13.131 -36.618 1.00 58.78 89 SER A N 1
ATOM 689 C CA . SER A 1 89 ? 15.473 -13.553 -37.185 1.00 58.78 89 SER A CA 1
ATOM 690 C C . SER A 1 89 ? 16.246 -14.546 -36.303 1.00 58.78 89 SER A C 1
ATOM 692 O O . SER A 1 89 ? 17.426 -14.784 -36.544 1.00 58.78 89 SER A O 1
ATOM 694 N N . GLY A 1 90 ? 15.615 -15.106 -35.263 1.00 56.53 90 GLY A N 1
ATOM 695 C CA . GLY A 1 90 ? 16.195 -16.143 -34.402 1.00 56.53 90 GLY A CA 1
ATOM 696 C C . GLY A 1 90 ? 16.977 -15.626 -33.189 1.00 56.53 90 GLY A C 1
ATOM 697 O O . GLY A 1 90 ? 17.447 -16.431 -32.384 1.00 56.53 90 GLY A O 1
ATOM 698 N N . ASN A 1 91 ? 17.059 -14.305 -33.001 1.00 54.53 91 ASN A N 1
ATOM 699 C CA . ASN A 1 91 ? 17.780 -13.671 -31.892 1.00 54.53 91 ASN A CA 1
ATOM 700 C C . ASN A 1 91 ? 16.843 -13.169 -30.780 1.00 54.53 91 ASN A C 1
ATOM 702 O O . ASN A 1 91 ? 17.140 -12.195 -30.094 1.00 54.53 91 ASN A O 1
ATOM 706 N N . ALA A 1 92 ? 15.695 -13.817 -30.576 1.00 62.59 92 ALA A N 1
ATOM 707 C CA . ALA A 1 92 ? 14.804 -13.466 -29.473 1.00 62.59 92 ALA A CA 1
ATOM 708 C C . ALA A 1 92 ? 15.522 -13.590 -28.113 1.00 62.59 92 ALA A C 1
ATOM 710 O O . ALA A 1 92 ? 16.260 -14.556 -27.877 1.00 62.59 92 ALA A O 1
ATOM 711 N N . LEU A 1 93 ? 15.276 -12.630 -27.210 1.00 59.56 93 LEU A N 1
ATOM 712 C CA . LEU A 1 93 ? 15.727 -12.712 -25.818 1.00 59.56 93 LEU A CA 1
ATOM 713 C C . LEU A 1 93 ? 15.220 -14.021 -25.203 1.00 59.56 93 LEU A C 1
ATOM 715 O O . LEU A 1 93 ? 14.059 -14.397 -25.384 1.00 59.56 93 LEU A O 1
ATOM 719 N N . LYS A 1 94 ? 16.096 -14.744 -24.499 1.00 62.84 94 LYS A N 1
ATOM 720 C CA . LYS A 1 94 ? 15.721 -16.032 -23.908 1.00 62.84 94 LYS A CA 1
ATOM 721 C C . LYS A 1 94 ? 14.773 -15.770 -22.735 1.00 62.84 94 LYS A C 1
ATOM 723 O O . LYS A 1 94 ? 15.099 -15.008 -21.830 1.00 62.84 94 LYS A O 1
ATOM 728 N N . SER A 1 95 ? 13.614 -16.426 -22.747 1.00 59.00 95 SER A N 1
ATOM 729 C CA . SER A 1 95 ? 12.599 -16.349 -21.684 1.00 59.00 95 SER A CA 1
ATOM 730 C C . SER A 1 95 ? 12.893 -17.261 -20.487 1.00 59.00 95 SER A C 1
ATOM 732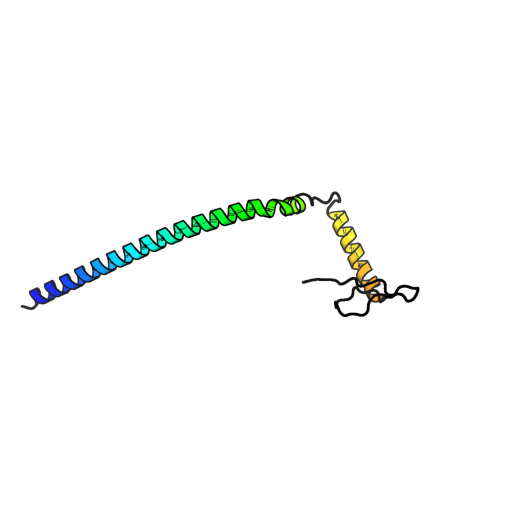 O O . SER A 1 95 ? 12.191 -17.203 -19.485 1.00 59.00 95 SER A O 1
ATOM 734 N N . SER A 1 96 ? 13.924 -18.111 -20.573 1.00 58.62 96 SER A N 1
ATOM 735 C CA . SER A 1 96 ? 14.303 -19.060 -19.523 1.00 58.62 96 SER A CA 1
ATOM 736 C C . SER A 1 96 ? 15.754 -18.867 -19.091 1.00 58.62 96 SER A C 1
ATOM 738 O O . SER A 1 96 ? 16.666 -18.888 -19.922 1.00 58.62 96 SER A O 1
ATOM 740 N N . LEU A 1 97 ? 15.962 -18.765 -17.775 1.00 61.22 97 LEU A N 1
ATOM 741 C CA . LEU A 1 97 ? 17.276 -18.725 -17.119 1.00 61.22 97 LEU A CA 1
ATOM 742 C C . LEU A 1 97 ? 18.144 -19.951 -17.439 1.00 61.22 97 LEU A C 1
ATOM 744 O O . LEU A 1 97 ? 19.367 -19.830 -17.494 1.00 61.22 97 LEU A O 1
ATOM 748 N N . ASN A 1 98 ? 17.523 -21.104 -17.706 1.00 68.44 98 ASN A N 1
ATOM 749 C CA . ASN A 1 98 ? 18.202 -22.372 -17.997 1.00 68.44 98 ASN A CA 1
ATOM 750 C C . ASN A 1 98 ? 18.343 -22.656 -19.503 1.00 68.44 98 ASN A C 1
ATOM 752 O O . ASN A 1 98 ? 18.768 -23.742 -19.893 1.00 68.44 98 ASN A O 1
ATOM 756 N N . GLY A 1 99 ? 17.986 -21.696 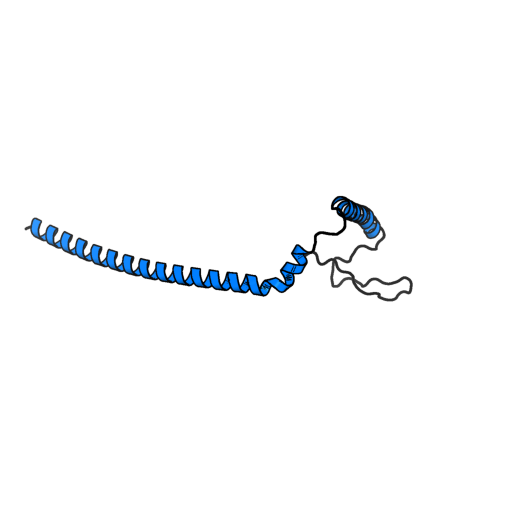-20.362 1.00 64.38 99 GLY A N 1
ATOM 757 C CA . GLY A 1 99 ? 18.153 -21.819 -21.808 1.00 64.38 99 GLY A CA 1
ATOM 758 C C . GLY A 1 99 ? 19.623 -21.906 -22.238 1.00 64.38 99 GLY A C 1
ATOM 759 O O . GLY A 1 99 ? 20.532 -21.445 -21.542 1.00 64.38 99 GLY A O 1
ATOM 760 N N . ARG A 1 100 ? 19.864 -22.484 -23.423 1.00 66.56 100 ARG A N 1
ATOM 761 C CA . ARG A 1 100 ? 21.203 -22.527 -24.037 1.00 66.56 100 ARG A CA 1
ATOM 762 C C . ARG A 1 100 ? 21.750 -21.096 -24.228 1.00 66.56 100 ARG A C 1
ATOM 764 O O . ARG A 1 100 ? 20.982 -20.236 -24.675 1.00 66.56 100 ARG A O 1
ATOM 771 N N . PRO A 1 101 ? 23.033 -20.835 -23.897 1.00 67.75 101 PRO A N 1
ATOM 772 C CA . PRO A 1 101 ? 23.648 -19.517 -24.060 1.00 67.75 101 PRO A CA 1
ATOM 773 C C . PRO A 1 101 ? 23.714 -19.115 -25.536 1.00 67.75 101 PRO A C 1
ATOM 775 O O . PRO A 1 101 ? 23.646 -19.970 -26.422 1.00 67.75 101 PRO A O 1
ATOM 778 N N . PHE A 1 102 ? 23.845 -17.815 -25.801 1.00 68.25 102 PHE A N 1
ATOM 779 C CA . PHE A 1 102 ? 24.116 -17.351 -27.158 1.00 68.25 102 PHE A CA 1
ATOM 780 C C . PHE A 1 102 ? 25.525 -17.775 -27.573 1.00 68.25 102 PHE A C 1
ATOM 782 O O . PHE A 1 102 ? 26.460 -17.709 -26.776 1.00 68.25 102 PHE A O 1
ATOM 789 N N . ILE A 1 103 ? 25.644 -18.232 -28.817 1.00 69.62 103 ILE A N 1
ATOM 790 C CA . ILE A 1 103 ? 26.904 -18.635 -29.434 1.00 69.62 103 ILE A CA 1
ATOM 791 C C . ILE A 1 103 ? 27.274 -17.556 -30.451 1.00 69.62 103 ILE A C 1
ATOM 793 O O . ILE A 1 103 ? 26.425 -17.151 -31.248 1.00 69.62 103 ILE A O 1
ATOM 797 N N . ASN A 1 104 ? 28.507 -17.055 -30.399 1.00 67.00 104 ASN A N 1
ATOM 798 C CA . ASN A 1 104 ? 28.991 -16.077 -31.371 1.00 67.00 104 ASN A CA 1
ATOM 799 C C . ASN A 1 104 ? 29.289 -16.730 -32.734 1.00 67.00 104 ASN A C 1
ATOM 801 O O . ASN A 1 104 ? 29.227 -17.946 -32.907 1.00 67.00 104 ASN A O 1
ATOM 805 N N . THR A 1 105 ? 29.654 -15.910 -33.718 1.00 72.00 105 THR A N 1
ATOM 806 C CA . THR A 1 105 ? 30.031 -16.365 -35.067 1.00 72.00 105 THR A CA 1
ATOM 807 C C . THR A 1 105 ? 31.307 -17.215 -35.103 1.00 72.00 105 THR A C 1
ATOM 809 O O . THR A 1 105 ? 31.593 -17.821 -36.131 1.00 72.00 105 THR A O 1
ATOM 812 N N . LEU A 1 106 ? 32.055 -17.276 -33.997 1.00 77.31 106 LEU A N 1
ATOM 813 C CA . LEU A 1 106 ? 33.252 -18.098 -33.808 1.00 77.31 106 LEU A CA 1
ATOM 814 C C . LEU A 1 106 ? 32.948 -19.421 -33.078 1.00 77.31 106 LEU A C 1
ATOM 816 O O . LEU A 1 106 ? 33.853 -20.218 -32.858 1.00 77.31 106 LEU A O 1
ATOM 820 N N . GLY A 1 107 ? 31.684 -19.680 -32.721 1.00 72.44 107 GLY A N 1
ATOM 821 C CA . GLY A 1 107 ? 31.270 -20.906 -32.036 1.00 72.44 107 GLY A CA 1
ATOM 822 C C . GLY A 1 107 ? 31.416 -20.878 -30.510 1.00 72.44 107 GLY A C 1
ATOM 823 O O . GLY A 1 107 ? 31.151 -21.887 -29.859 1.00 72.44 107 GLY A O 1
ATOM 824 N N . GLU A 1 108 ? 31.781 -19.741 -29.916 1.00 75.44 108 GLU A N 1
ATOM 825 C CA . GLU A 1 108 ? 32.015 -19.605 -28.477 1.00 75.44 108 GLU A CA 1
ATOM 826 C C . GLU A 1 108 ? 30.782 -19.061 -27.732 1.00 75.44 108 GLU A C 1
ATOM 828 O O . GLU A 1 108 ? 30.075 -18.182 -28.244 1.00 75.44 108 GLU A O 1
ATOM 833 N N . PRO A 1 109 ? 30.506 -19.539 -26.504 1.00 76.25 109 PRO A N 1
ATOM 834 C CA . PRO A 1 109 ? 29.398 -19.047 -25.696 1.00 76.25 109 PRO A CA 1
ATOM 835 C C . PRO A 1 109 ? 29.694 -17.650 -25.132 1.00 76.25 109 PRO A C 1
ATOM 837 O O . PRO A 1 109 ? 30.589 -17.481 -24.310 1.00 76.25 109 PRO A O 1
ATOM 840 N N . THR A 1 110 ? 28.897 -16.649 -25.511 1.00 70.19 110 THR A N 1
ATOM 841 C CA . THR A 1 110 ? 29.083 -15.241 -25.099 1.00 70.19 110 THR A CA 1
ATOM 842 C C . THR A 1 110 ? 28.205 -14.800 -23.928 1.00 70.19 110 THR A C 1
ATOM 844 O O . THR A 1 110 ? 28.250 -13.643 -23.517 1.00 70.19 110 THR A O 1
ATOM 847 N N . GLY A 1 111 ? 27.429 -15.718 -23.347 1.00 65.75 111 GLY A N 1
ATOM 848 C CA . GLY A 1 111 ? 26.631 -15.477 -22.142 1.00 65.75 111 GLY A CA 1
ATOM 849 C C . GLY A 1 111 ? 25.120 -15.561 -22.365 1.00 65.75 111 GLY A C 1
ATOM 850 O O . GLY A 1 111 ? 24.636 -16.151 -23.338 1.00 65.75 111 GLY A O 1
ATOM 851 N N . ARG A 1 112 ? 24.355 -15.029 -21.404 1.00 66.19 112 ARG A N 1
ATOM 852 C CA . ARG A 1 112 ? 22.884 -15.075 -21.376 1.00 66.19 112 ARG A CA 1
ATOM 853 C C . ARG A 1 112 ? 22.333 -13.678 -21.108 1.00 66.19 112 ARG A C 1
ATOM 855 O O . ARG A 1 112 ? 22.679 -13.072 -20.102 1.00 66.19 112 ARG A O 1
ATOM 862 N N . ILE A 1 113 ? 21.445 -13.204 -21.979 1.00 60.09 113 ILE A N 1
ATOM 863 C CA . ILE A 1 113 ? 20.622 -12.015 -21.727 1.00 60.09 113 ILE A CA 1
ATOM 864 C C . ILE A 1 113 ? 19.190 -12.516 -21.541 1.00 60.09 113 ILE A C 1
ATOM 866 O O . ILE A 1 113 ? 18.579 -13.026 -22.484 1.00 60.09 113 ILE A O 1
ATOM 870 N N . VAL A 1 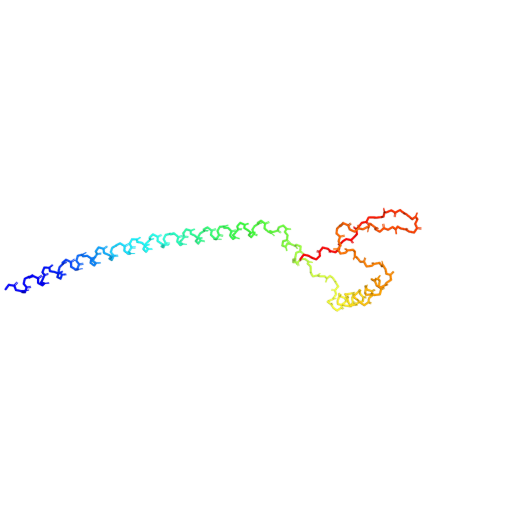114 ? 18.701 -12.442 -20.303 1.00 59.31 114 VAL A N 1
ATOM 871 C CA . VAL A 1 114 ? 17.373 -12.921 -19.896 1.00 59.31 114 VAL A CA 1
ATOM 872 C C . VAL A 1 114 ? 16.471 -11.712 -19.673 1.00 59.31 114 VAL A C 1
ATOM 874 O O . VAL A 1 114 ? 16.879 -10.757 -19.017 1.00 59.31 114 VAL A O 1
ATOM 877 N N . ASN A 1 115 ? 15.248 -11.754 -20.201 1.00 60.41 115 ASN A N 1
ATOM 878 C CA . ASN A 1 115 ? 14.229 -10.767 -19.852 1.00 60.41 115 ASN A CA 1
ATOM 879 C C . ASN A 1 115 ? 13.532 -11.198 -18.551 1.00 60.41 115 ASN A C 1
ATOM 881 O O . ASN A 1 115 ? 12.701 -12.105 -18.568 1.00 60.41 115 ASN A O 1
ATOM 885 N N . LEU A 1 116 ? 13.893 -10.569 -17.430 1.00 57.72 116 LEU A N 1
ATOM 886 C CA . LEU A 1 116 ? 13.272 -10.778 -16.119 1.00 57.72 116 LEU A CA 1
ATOM 887 C C . LEU A 1 116 ? 12.061 -9.847 -15.975 1.00 57.72 116 LEU A C 1
ATOM 889 O O . LEU A 1 116 ? 12.090 -8.887 -15.213 1.00 57.72 116 LEU A O 1
ATOM 893 N N . SER A 1 117 ? 11.009 -10.092 -16.752 1.00 61.38 117 SER A N 1
ATOM 894 C 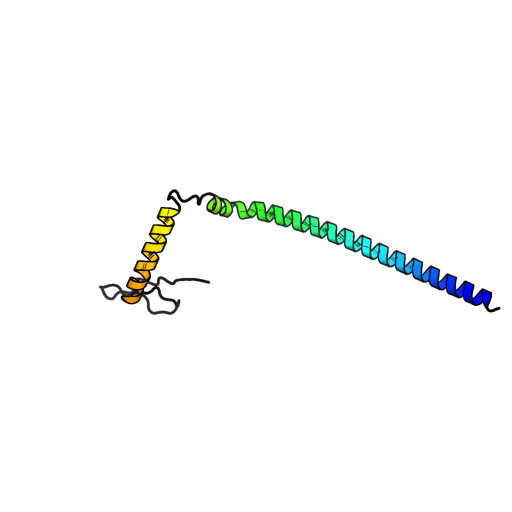CA . SER A 1 117 ? 9.701 -9.511 -16.439 1.00 61.38 117 SER A CA 1
ATOM 895 C C . SER A 1 117 ? 9.096 -10.358 -15.312 1.00 61.38 117 SER A C 1
ATOM 897 O O . SER A 1 117 ? 8.657 -11.477 -15.578 1.00 61.38 117 SER A O 1
ATOM 899 N N . ILE A 1 118 ? 9.184 -9.878 -14.068 1.00 47.22 118 ILE A N 1
ATOM 900 C CA . ILE A 1 118 ? 8.462 -10.421 -12.902 1.00 47.22 118 ILE A CA 1
ATOM 901 C C . ILE A 1 118 ? 7.136 -9.675 -12.788 1.00 47.22 118 ILE A C 1
ATOM 903 O O . ILE A 1 118 ? 7.172 -8.431 -12.932 1.00 47.22 118 ILE A O 1
#

Sequence (118 aa):
MLSKARLEQAKREAENAETKVEALQQQTEQAEQEVQAKRENVRELSTRTALEDTTYMGQLRAARSAVAPATQDFLVRMYAATSAKFAASGNALKSSLNGRPFINTLGEPTGRIVNLSI

Organism: Curvibacter symbiont subsp. Hydra magnipapillata (NCBI:txid667019)

Foldseek 3Di:
DVVVVVVVVVVVVVVVVVVVVVVVVVVVVVVVVVVVVVVVVVVVVVVVCVVVCPVPVVVVVPPPPPDDPVVVVVVVVVCVVVLVVCVVVVNHQDQDPPDDADADPVRHGPGHDHDPPD

pLDDT: mean 71.89, std 13.88, range [47.22, 93.31]